Protein AF-A0A8T6G128-F1 (afdb_monomer)

Mean predicted aligned error: 7.48 Å

pLDDT: mean 87.32, std 17.76, range [36.47, 98.81]

Secondary structure (DSSP, 8-state):
-----------------TTTTTS---EEE----PPTT-HHHHHHHHHHHHHHHHHTT-SEEEPPTTTTT-S---SHHHHHHH-B-TTT-HHHHHHHHHHHHHT-EEE----EEEETTEEE-

Foldseek 3Di:
DDPDPPCDDPDPPDPDDPVVVVPDAAEAEDDDFADAAPQVVLLVVVLVSLVVVLVVPGQEYEYDAQSRHGPDDPDPVSLLSRADACVGRPSNVSVVVSCVVSVHHYHYHGQHDPDPVDTDD

Sequence (121 aa):
MRTEIDQKPLVQEDTLSASERGNVIRTAVCQYAPILGDLPANVEKGARAIQEAAESGADLIVLPEMANSGYVVFSSAEARALAERPDESPAVARWQQLAQEFDIHVVAGLCEKVSDNALYN

Solvent-accessible surface area (backbone atoms only — not comparable to full-atom values): 7218 Å² total; per-residue (Å²): 137,82,80,82,77,83,78,71,81,86,78,79,88,74,88,71,54,82,79,51,59,81,76,59,79,41,71,36,78,49,85,77,84,50,45,70,73,37,43,71,63,11,33,53,52,51,49,50,52,50,49,59,38,43,78,71,62,32,42,35,39,36,51,42,72,25,33,37,24,25,88,77,71,94,43,75,68,55,42,60,74,53,32,34,36,76,94,74,23,70,43,51,53,52,49,52,51,50,24,64,74,68,71,36,46,77,46,70,31,43,39,31,34,84,47,101,88,41,73,50,118

Radius of gyration: 16.33 Å; Cα contacts (8 Å, |Δi|>4): 178; chains: 1; bounding box: 36×41×44 Å

Structure (mmCIF, N/CA/C/O backbone):
data_AF-A0A8T6G128-F1
#
_entry.id   AF-A0A8T6G128-F1
#
loop_
_atom_site.group_PDB
_atom_site.id
_atom_site.type_symbol
_atom_site.label_atom_id
_atom_site.label_alt_id
_atom_site.label_comp_id
_atom_site.label_asym_id
_atom_site.label_entity_id
_atom_site.label_seq_id
_atom_site.pdbx_PDB_ins_code
_atom_site.Cartn_x
_atom_site.Cartn_y
_atom_site.Cartn_z
_atom_site.occupancy
_atom_site.B_iso_or_equiv
_atom_site.auth_seq_id
_atom_site.auth_comp_id
_atom_site.auth_asym_id
_atom_site.auth_atom_id
_atom_site.pdbx_PDB_model_num
ATOM 1 N N . MET A 1 1 ? 6.202 27.207 -4.470 1.00 36.78 1 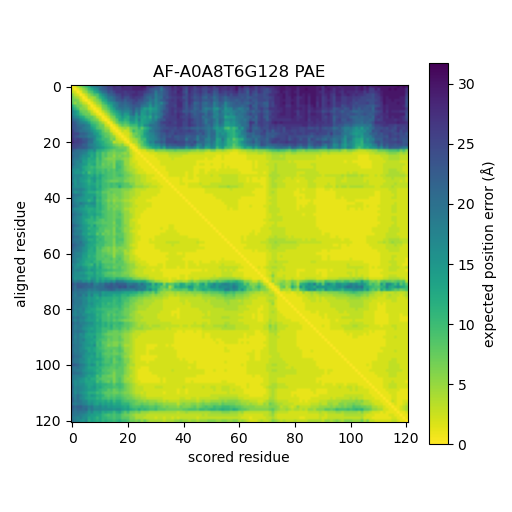MET A N 1
ATOM 2 C CA . MET A 1 1 ? 5.479 27.486 -3.214 1.00 36.78 1 MET A CA 1
ATOM 3 C C . MET A 1 1 ? 4.502 26.332 -3.019 1.00 36.78 1 MET A C 1
ATOM 5 O O . MET A 1 1 ? 3.469 26.318 -3.669 1.00 36.78 1 MET A O 1
ATOM 9 N N . ARG A 1 2 ? 4.905 25.272 -2.306 1.00 36.47 2 ARG A N 1
ATOM 10 C CA . ARG A 1 2 ? 4.021 24.137 -1.993 1.00 36.47 2 ARG A CA 1
ATOM 11 C C . ARG A 1 2 ? 3.419 24.435 -0.628 1.00 36.47 2 ARG A C 1
ATOM 13 O O . ARG A 1 2 ? 4.150 24.466 0.351 1.00 36.47 2 ARG A O 1
ATOM 20 N N . THR A 1 3 ? 2.135 24.752 -0.595 1.00 37.03 3 THR A N 1
ATOM 21 C CA . THR A 1 3 ? 1.359 24.792 0.641 1.00 37.03 3 THR A CA 1
ATOM 22 C C . THR A 1 3 ? 1.191 23.355 1.114 1.00 37.03 3 THR A C 1
ATOM 24 O O . THR A 1 3 ? 0.550 22.550 0.441 1.00 37.03 3 THR A O 1
ATOM 27 N N . GLU A 1 4 ? 1.827 23.023 2.233 1.00 38.00 4 GLU A N 1
ATOM 28 C CA . GLU A 1 4 ? 1.509 21.827 3.005 1.00 38.00 4 GLU A CA 1
ATOM 29 C C . GLU A 1 4 ? 0.048 21.958 3.443 1.00 38.00 4 GLU A C 1
ATOM 31 O O . GLU A 1 4 ? -0.315 22.873 4.183 1.00 38.00 4 GLU A O 1
ATOM 36 N N . ILE A 1 5 ? -0.818 21.106 2.895 1.00 46.88 5 ILE A N 1
ATOM 37 C CA . ILE A 1 5 ? -2.172 20.949 3.413 1.00 46.88 5 ILE A CA 1
ATOM 38 C C . ILE A 1 5 ? -2.021 20.038 4.624 1.00 46.88 5 ILE A C 1
ATOM 40 O O . ILE A 1 5 ? -1.833 18.833 4.470 1.00 46.88 5 ILE A O 1
ATOM 44 N N . ASP A 1 6 ? -2.060 20.630 5.812 1.00 43.34 6 ASP A N 1
ATOM 45 C CA . ASP A 1 6 ? -2.223 19.907 7.068 1.00 43.34 6 ASP A CA 1
ATOM 46 C C . ASP A 1 6 ? -3.616 19.256 7.063 1.00 43.34 6 ASP A C 1
ATOM 48 O O . ASP A 1 6 ? -4.628 19.877 7.400 1.00 43.34 6 ASP A O 1
ATOM 52 N N . GLN A 1 7 ? -3.699 18.024 6.550 1.00 50.44 7 GLN A N 1
ATOM 53 C CA . GLN A 1 7 ? -4.916 17.220 6.590 1.00 50.44 7 GLN A CA 1
ATOM 54 C C . GLN A 1 7 ? -5.063 16.617 7.982 1.00 50.44 7 GLN A C 1
ATOM 56 O O . GLN A 1 7 ? -4.818 15.434 8.199 1.00 50.44 7 GLN A O 1
ATOM 61 N N . LYS A 1 8 ? -5.493 17.438 8.940 1.00 39.22 8 LYS A N 1
ATOM 62 C CA . LYS A 1 8 ? -5.991 16.924 10.211 1.00 39.22 8 LYS A CA 1
ATOM 63 C C . LYS A 1 8 ? -7.203 16.020 9.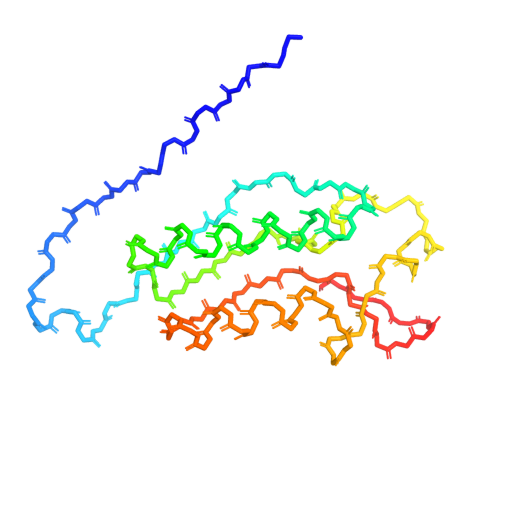921 1.00 39.22 8 LYS A C 1
ATOM 65 O O . LYS A 1 8 ? -8.122 16.478 9.232 1.00 39.22 8 LYS A O 1
ATOM 70 N N . PRO A 1 9 ? -7.238 14.766 10.407 1.00 48.25 9 PRO A N 1
ATOM 71 C CA . PRO A 1 9 ? -8.367 13.880 10.163 1.00 48.25 9 PRO A CA 1
ATOM 72 C C . PRO A 1 9 ? -9.651 14.511 10.713 1.00 48.25 9 PRO A C 1
ATOM 74 O O . PRO A 1 9 ? -9.687 15.011 11.842 1.00 48.25 9 PRO A O 1
ATOM 77 N N . LEU A 1 10 ? -10.706 14.514 9.897 1.00 46.72 10 LEU A N 1
ATOM 78 C CA . LEU A 1 10 ? -12.056 14.865 10.328 1.00 46.72 10 LEU A CA 1
ATOM 79 C C . LEU A 1 10 ? -12.572 13.712 11.194 1.00 46.72 10 LEU A C 1
ATOM 81 O O . LEU A 1 10 ? -13.185 12.776 10.692 1.00 46.72 10 LEU A O 1
ATOM 85 N N . VAL A 1 11 ? -12.276 13.750 12.493 1.00 51.44 11 VAL A N 1
ATOM 86 C CA . VAL A 1 11 ? -12.859 12.806 13.448 1.00 51.44 11 VAL A CA 1
ATOM 87 C C . VAL A 1 11 ? -14.264 13.292 13.772 1.00 51.44 11 VAL A C 1
ATOM 89 O O . VAL A 1 11 ? -14.450 14.313 14.434 1.00 51.44 11 VAL A O 1
ATOM 92 N N . GLN A 1 12 ? -15.259 12.575 13.265 1.00 52.44 12 GLN A N 1
ATOM 93 C CA . GLN A 1 12 ? -16.648 12.761 13.653 1.00 52.44 12 GLN A CA 1
ATOM 94 C C . GLN A 1 12 ? -16.893 11.879 14.886 1.00 52.44 12 GLN A C 1
ATOM 96 O O . GLN A 1 12 ? -17.007 10.660 14.772 1.00 52.44 12 GLN A O 1
ATOM 101 N N . GLU A 1 13 ? -16.869 12.475 16.082 1.00 55.06 13 GLU A N 1
ATOM 102 C CA . GLU A 1 13 ? -17.087 11.748 17.341 1.00 55.06 13 GLU A CA 1
ATOM 103 C C . GLU A 1 13 ? -18.580 11.472 17.569 1.00 55.06 13 GLU A C 1
ATOM 105 O O . GLU A 1 13 ? -19.235 12.107 18.393 1.00 55.06 13 GLU A O 1
ATOM 110 N N . ASP A 1 14 ? -19.128 10.491 16.853 1.00 61.31 14 ASP A N 1
ATOM 111 C CA . ASP A 1 14 ? -20.436 9.931 17.187 1.00 61.31 14 ASP A CA 1
ATOM 112 C C . ASP A 1 14 ? -20.260 8.857 18.272 1.00 61.31 14 ASP A C 1
ATOM 114 O O . ASP A 1 14 ? -19.661 7.795 18.067 1.00 61.31 14 ASP A O 1
ATOM 118 N N . THR A 1 15 ? -20.755 9.138 19.481 1.00 62.38 15 THR A N 1
ATOM 119 C CA . THR A 1 15 ? -20.671 8.194 20.603 1.00 62.38 15 THR A CA 1
ATOM 120 C C . THR A 1 15 ? -21.734 7.103 20.443 1.00 62.38 15 THR A C 1
ATOM 122 O O . THR A 1 15 ? -22.882 7.273 20.841 1.00 62.38 15 THR A O 1
ATOM 125 N N . LEU A 1 16 ? -21.354 5.971 19.850 1.00 65.00 16 LEU A N 1
ATOM 126 C CA . LEU A 1 16 ? -22.245 4.822 19.635 1.00 65.00 16 LEU A CA 1
ATOM 127 C C . LEU A 1 16 ? -22.501 4.041 20.931 1.00 65.00 16 LEU A C 1
ATOM 129 O O . LEU A 1 16 ? -21.578 3.786 21.718 1.00 65.00 16 LEU A O 1
ATOM 133 N N . SER A 1 17 ? -23.740 3.588 21.131 1.00 64.94 17 SER A N 1
ATOM 134 C CA . SER A 1 17 ? -24.104 2.689 22.231 1.00 64.94 17 SER A CA 1
ATOM 135 C C . SER A 1 17 ? -23.434 1.312 22.094 1.00 64.94 17 SER A C 1
ATOM 137 O O . SER A 1 17 ? -22.950 0.920 21.032 1.00 64.94 17 SER A O 1
ATOM 139 N N . ALA A 1 18 ? -23.404 0.535 23.182 1.00 61.62 18 ALA A N 1
ATOM 140 C CA . ALA A 1 18 ? -22.776 -0.790 23.188 1.00 61.62 18 ALA A CA 1
ATOM 141 C C . ALA A 1 18 ? -23.414 -1.781 22.197 1.00 61.62 18 ALA A C 1
ATOM 143 O O . ALA A 1 18 ? -22.701 -2.607 21.636 1.00 61.62 18 ALA A O 1
ATOM 144 N N . SER A 1 19 ? -24.725 -1.678 21.957 1.00 63.66 19 SER A N 1
ATOM 145 C CA . SER A 1 19 ? -25.448 -2.506 20.983 1.00 63.66 19 SER A CA 1
ATOM 146 C C . SER A 1 19 ? -25.188 -2.100 19.534 1.00 63.66 19 SER A C 1
ATOM 148 O O . SER A 1 19 ? -25.264 -2.944 18.649 1.00 63.66 19 SER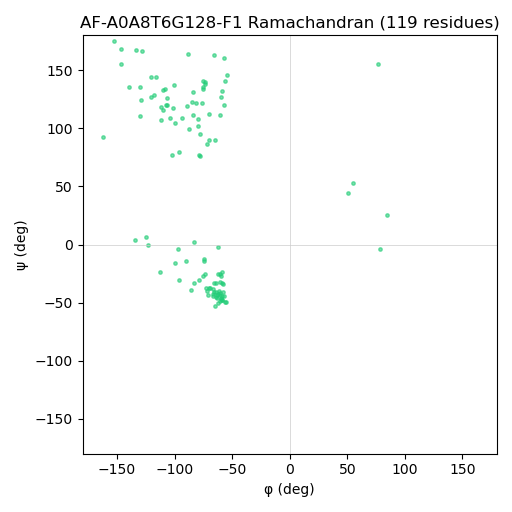 A O 1
ATOM 150 N N . GLU A 1 20 ? -24.864 -0.830 19.280 1.00 65.12 20 GLU A N 1
ATOM 151 C CA . GLU A 1 20 ? -24.566 -0.337 17.929 1.00 65.12 20 GLU A CA 1
ATOM 152 C C . GLU A 1 20 ? -23.143 -0.703 17.499 1.00 65.12 20 GLU A C 1
ATOM 154 O O . GLU A 1 20 ? -22.914 -0.998 16.330 1.00 65.12 20 GLU A O 1
ATOM 159 N N . ARG A 1 21 ? -22.198 -0.797 18.447 1.00 62.31 21 ARG A N 1
ATOM 160 C CA . ARG A 1 21 ? -20.804 -1.181 18.161 1.00 62.31 21 ARG A CA 1
ATOM 161 C C . ARG A 1 21 ? -20.646 -2.561 17.514 1.00 62.31 21 ARG A C 1
ATOM 163 O O . ARG A 1 21 ? -19.653 -2.771 16.837 1.00 62.31 21 ARG A O 1
ATOM 170 N N . GLY A 1 22 ? -21.601 -3.478 17.687 1.00 67.19 22 GLY A N 1
ATOM 171 C CA . GLY A 1 22 ? -21.554 -4.804 17.053 1.00 67.19 22 GLY A CA 1
ATOM 172 C C . GLY A 1 22 ? -21.863 -4.809 15.549 1.00 67.19 22 GLY A C 1
ATOM 173 O O . GLY A 1 22 ? -21.581 -5.802 14.891 1.00 67.19 22 GLY A O 1
ATOM 174 N N . ASN A 1 23 ? -22.426 -3.718 15.011 1.00 77.31 23 ASN A N 1
ATOM 175 C CA . ASN A 1 23 ? -22.851 -3.601 13.608 1.00 77.31 23 ASN A CA 1
ATOM 176 C C . ASN A 1 23 ? -22.235 -2.390 12.885 1.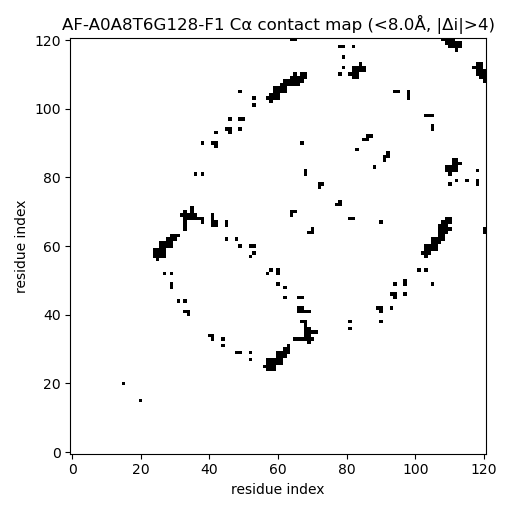00 77.31 23 ASN A C 1
ATOM 178 O O . ASN A 1 23 ? -22.628 -2.092 11.757 1.00 77.31 23 ASN A O 1
ATOM 182 N N . VAL A 1 24 ? -21.313 -1.664 13.522 1.00 87.75 24 VAL A N 1
ATOM 183 C CA . VAL A 1 24 ? -20.667 -0.490 12.927 1.00 87.75 24 VAL A CA 1
ATOM 184 C C . VAL A 1 24 ? -19.234 -0.830 12.556 1.00 87.75 24 VAL A C 1
ATOM 186 O O . VAL A 1 24 ? -18.465 -1.257 13.407 1.00 87.75 24 VAL A O 1
ATOM 189 N N . ILE A 1 25 ? -18.896 -0.585 11.292 1.00 93.06 25 ILE A N 1
ATOM 190 C CA . ILE A 1 25 ? -17.534 -0.657 10.766 1.00 93.06 25 ILE A CA 1
ATOM 191 C C . ILE A 1 25 ? -17.011 0.771 10.651 1.00 93.06 25 ILE A C 1
ATOM 193 O O . ILE A 1 25 ? -17.566 1.581 9.903 1.00 93.06 25 ILE A O 1
ATOM 197 N N . ARG A 1 26 ? -15.951 1.093 11.389 1.00 95.25 26 ARG A N 1
ATOM 198 C CA . ARG A 1 26 ? -15.232 2.358 11.251 1.00 95.25 26 ARG A CA 1
ATOM 199 C C . ARG A 1 26 ? -14.276 2.259 10.080 1.00 95.25 26 ARG A C 1
ATOM 201 O O . ARG A 1 26 ? -13.397 1.402 10.042 1.00 95.25 26 ARG A O 1
ATOM 208 N N . THR A 1 27 ? -14.444 3.156 9.120 1.00 97.38 27 THR A N 1
ATOM 209 C CA . THR A 1 27 ? -13.634 3.173 7.905 1.00 97.38 27 THR A CA 1
ATOM 210 C C . THR A 1 27 ? -12.674 4.351 7.913 1.00 97.38 27 THR A C 1
ATOM 212 O O . THR A 1 27 ? -13.106 5.481 8.145 1.00 97.38 27 THR A O 1
ATOM 215 N N . ALA A 1 28 ? -11.412 4.117 7.569 1.00 98.19 28 ALA A N 1
ATOM 216 C CA . ALA A 1 28 ? -10.455 5.171 7.256 1.00 98.19 28 ALA A CA 1
ATOM 217 C C . ALA A 1 28 ? -10.125 5.154 5.761 1.00 98.19 28 ALA A C 1
ATOM 219 O O . ALA A 1 28 ? -9.836 4.105 5.187 1.00 98.19 28 ALA A O 1
ATOM 220 N N . VAL A 1 29 ? -10.148 6.329 5.132 1.00 98.25 29 VAL A N 1
ATOM 221 C CA . VAL A 1 29 ? -9.696 6.517 3.749 1.00 98.25 29 VAL A CA 1
ATOM 222 C C . VAL A 1 29 ? -8.430 7.354 3.799 1.00 98.25 29 VAL A C 1
ATOM 224 O O . VAL A 1 29 ? -8.467 8.544 4.113 1.00 98.25 29 VAL A O 1
ATOM 227 N N . CYS A 1 30 ? -7.297 6.713 3.545 1.00 97.44 30 CYS A N 1
ATOM 228 C CA . CYS A 1 30 ? -5.988 7.323 3.687 1.00 97.44 30 CYS A CA 1
ATOM 229 C C . CYS A 1 30 ? -5.626 8.097 2.421 1.00 97.44 30 CYS A C 1
ATOM 231 O O . CYS A 1 30 ? -5.531 7.524 1.336 1.00 97.44 30 CYS A O 1
ATOM 233 N N . GLN A 1 31 ? -5.351 9.392 2.570 1.00 96.69 31 GLN A N 1
ATOM 234 C CA . GLN A 1 31 ? -4.833 10.214 1.485 1.00 96.69 31 GLN A CA 1
ATOM 235 C C . GLN A 1 31 ? -3.377 10.589 1.751 1.00 96.69 31 GLN A C 1
ATOM 237 O O . GLN A 1 31 ? -3.054 11.327 2.675 1.00 96.69 31 GLN A O 1
ATOM 242 N N . TYR A 1 32 ? -2.491 10.104 0.891 1.00 95.12 32 TYR A N 1
ATOM 243 C CA . TYR A 1 32 ? -1.095 10.515 0.821 1.00 95.12 32 TYR A CA 1
ATOM 244 C C . TYR A 1 32 ? -0.632 10.450 -0.634 1.00 95.12 32 TYR A C 1
ATOM 246 O O . TYR A 1 32 ? -1.328 9.915 -1.492 1.00 95.12 32 TYR A O 1
ATOM 254 N N . ALA A 1 33 ? 0.540 11.014 -0.926 1.00 94.75 33 ALA A N 1
ATOM 255 C CA . ALA A 1 33 ? 1.135 10.966 -2.258 1.00 94.75 33 ALA A CA 1
ATOM 256 C C . ALA A 1 33 ? 2.207 9.862 -2.325 1.00 94.75 33 ALA A C 1
ATOM 258 O O . ALA A 1 33 ? 3.306 10.078 -1.788 1.00 94.75 33 ALA A O 1
ATOM 259 N N . PRO A 1 34 ? 1.940 8.701 -2.959 1.00 96.00 34 PRO A N 1
ATOM 260 C CA . PRO A 1 34 ? 2.993 7.762 -3.325 1.00 96.00 34 PRO A CA 1
ATOM 261 C C . PRO A 1 34 ? 4.076 8.450 -4.169 1.00 96.00 34 PRO A C 1
ATOM 263 O O . PRO A 1 34 ? 3.807 9.371 -4.943 1.00 96.00 34 PRO A O 1
ATOM 266 N N . ILE A 1 35 ? 5.319 8.025 -3.994 1.00 95.69 35 ILE A N 1
ATOM 267 C CA . ILE A 1 35 ? 6.478 8.476 -4.755 1.00 95.69 35 ILE A CA 1
ATOM 268 C C . ILE A 1 35 ? 6.607 7.563 -5.967 1.00 95.69 35 ILE A C 1
ATOM 270 O O . ILE A 1 35 ? 6.788 6.356 -5.825 1.00 95.69 35 ILE A O 1
ATOM 274 N N . LEU A 1 36 ? 6.516 8.142 -7.161 1.00 94.00 36 LEU A N 1
ATOM 275 C CA . LEU A 1 36 ? 6.611 7.380 -8.397 1.00 94.00 36 LEU A CA 1
ATOM 276 C C . LEU A 1 36 ? 7.929 6.595 -8.464 1.00 94.00 36 LEU A C 1
ATOM 278 O O . LEU A 1 36 ? 9.005 7.191 -8.465 1.00 94.00 36 LEU A O 1
ATOM 282 N N . GLY A 1 37 ? 7.820 5.272 -8.555 1.00 93.56 37 GLY A N 1
ATOM 283 C CA . GLY A 1 37 ? 8.942 4.357 -8.757 1.00 93.56 37 GLY A CA 1
ATOM 284 C C . GLY A 1 37 ? 9.792 4.050 -7.521 1.00 93.56 37 GLY A C 1
ATOM 285 O O . GLY A 1 37 ? 10.683 3.209 -7.604 1.00 93.56 37 GLY A O 1
ATOM 286 N N . ASP A 1 38 ? 9.516 4.678 -6.376 1.00 96.56 38 ASP A N 1
ATOM 287 C CA . ASP A 1 38 ? 10.215 4.402 -5.118 1.00 96.56 38 ASP A CA 1
ATOM 288 C C . ASP A 1 38 ? 9.407 3.407 -4.275 1.00 96.56 38 ASP A C 1
ATOM 290 O O . ASP A 1 38 ? 8.664 3.781 -3.363 1.00 96.56 38 ASP A O 1
ATOM 294 N N . LEU A 1 39 ? 9.521 2.122 -4.634 1.00 96.69 39 LEU A N 1
ATOM 295 C CA . LEU A 1 39 ? 8.771 1.043 -3.983 1.00 96.69 39 LEU A CA 1
ATOM 296 C C . LEU A 1 39 ? 9.020 1.005 -2.465 1.00 96.69 39 LEU A C 1
ATOM 298 O O . LEU A 1 39 ? 8.041 1.030 -1.719 1.00 96.69 3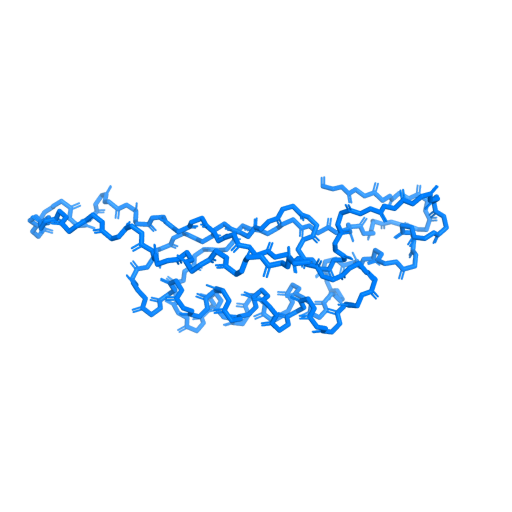9 LEU A O 1
ATOM 302 N N . PRO A 1 40 ? 10.273 1.028 -1.958 1.00 98.12 40 PRO A N 1
ATOM 303 C CA . PRO A 1 40 ? 10.513 0.991 -0.516 1.00 98.12 40 PRO A CA 1
ATOM 304 C C . PRO A 1 40 ? 9.886 2.174 0.228 1.00 98.12 40 PRO A C 1
ATOM 306 O O . PRO A 1 40 ? 9.255 1.981 1.267 1.00 98.12 40 PRO A O 1
ATOM 309 N N . ALA A 1 41 ? 9.998 3.398 -0.300 1.00 98.25 41 ALA A N 1
ATOM 310 C CA . ALA A 1 41 ? 9.390 4.552 0.355 1.00 98.25 41 ALA A CA 1
ATOM 311 C C . ALA A 1 41 ? 7.855 4.473 0.366 1.00 98.25 41 ALA A C 1
ATOM 313 O O . ALA A 1 41 ? 7.213 4.934 1.312 1.00 98.25 41 ALA A O 1
ATOM 314 N N . ASN A 1 42 ? 7.256 3.880 -0.665 1.00 98.06 42 ASN A N 1
ATOM 315 C CA . ASN A 1 42 ? 5.814 3.674 -0.746 1.00 98.06 42 ASN A CA 1
ATOM 316 C C . ASN A 1 42 ? 5.299 2.621 0.235 1.00 98.06 42 ASN A C 1
ATOM 318 O O . ASN A 1 42 ? 4.246 2.838 0.840 1.00 98.06 42 ASN A O 1
ATOM 322 N N . VAL A 1 43 ? 6.056 1.539 0.457 1.00 98.50 43 VAL A N 1
ATOM 323 C CA . VAL A 1 43 ? 5.767 0.561 1.519 1.00 98.50 43 VAL A CA 1
ATOM 324 C C . VAL A 1 43 ? 5.672 1.268 2.868 1.00 98.50 43 VAL A C 1
ATOM 326 O O . VAL A 1 43 ? 4.670 1.119 3.567 1.00 98.50 43 VAL A O 1
ATOM 329 N N . GLU A 1 44 ? 6.660 2.102 3.199 1.00 98.50 44 GLU A N 1
ATOM 330 C CA . GLU A 1 44 ? 6.696 2.827 4.474 1.00 98.50 44 GLU A CA 1
ATOM 331 C C . GLU A 1 44 ? 5.572 3.864 4.602 1.00 98.50 44 GLU A C 1
ATOM 333 O O . GLU A 1 44 ? 4.978 4.009 5.672 1.00 98.50 44 GLU A O 1
ATOM 338 N N . LYS A 1 45 ? 5.222 4.563 3.515 1.00 98.50 45 LYS A N 1
ATOM 339 C CA . LYS A 1 45 ? 4.079 5.491 3.515 1.00 98.50 45 LYS A CA 1
ATOM 340 C C . LYS A 1 45 ? 2.755 4.774 3.763 1.00 98.50 45 LYS A C 1
ATOM 342 O O . LYS A 1 45 ? 1.970 5.240 4.586 1.00 98.50 45 LYS A O 1
ATOM 347 N N . GLY A 1 46 ? 2.521 3.653 3.081 1.00 98.50 46 GLY A N 1
ATOM 348 C CA . GLY A 1 46 ? 1.328 2.835 3.294 1.00 98.50 46 GLY A CA 1
ATOM 349 C C . GLY A 1 46 ? 1.283 2.259 4.708 1.00 98.50 46 GLY A C 1
ATOM 350 O O . GLY A 1 46 ? 0.255 2.351 5.370 1.00 98.50 46 GLY A O 1
ATOM 351 N N . ALA A 1 47 ? 2.412 1.749 5.207 1.00 98.75 47 ALA A N 1
ATOM 352 C CA . ALA A 1 47 ? 2.524 1.225 6.565 1.00 98.75 47 ALA A CA 1
ATOM 353 C C . ALA A 1 47 ? 2.177 2.282 7.620 1.00 98.75 47 ALA A C 1
ATOM 355 O O . ALA A 1 47 ? 1.356 2.019 8.495 1.00 98.75 47 ALA A O 1
ATOM 356 N N . ARG A 1 48 ? 2.732 3.493 7.495 1.00 98.69 48 ARG A N 1
ATOM 357 C CA . ARG A 1 48 ? 2.412 4.607 8.392 1.00 98.69 48 ARG A CA 1
ATOM 358 C C . ARG A 1 48 ? 0.924 4.955 8.357 1.00 98.69 48 ARG A C 1
ATOM 360 O O . ARG A 1 48 ? 0.316 5.081 9.411 1.00 98.69 48 ARG A O 1
ATOM 367 N N . ALA A 1 49 ? 0.341 5.068 7.164 1.00 98.62 49 ALA A N 1
ATOM 368 C CA . ALA A 1 49 ? -1.074 5.395 7.016 1.00 98.62 49 ALA A CA 1
ATOM 369 C C . ALA A 1 49 ? -1.991 4.332 7.651 1.00 98.62 49 ALA A C 1
ATOM 371 O O . ALA A 1 49 ? -2.974 4.686 8.298 1.00 98.62 49 ALA A O 1
ATOM 372 N N . ILE A 1 50 ? -1.649 3.044 7.509 1.00 98.75 50 ILE A N 1
ATOM 373 C CA . ILE A 1 50 ? -2.353 1.936 8.172 1.00 98.75 50 ILE A CA 1
ATOM 374 C C . ILE A 1 50 ? -2.244 2.065 9.692 1.00 98.75 50 ILE A C 1
ATOM 376 O O . ILE A 1 50 ? -3.262 2.003 10.372 1.00 98.75 50 ILE A O 1
ATOM 380 N N . GLN A 1 51 ? -1.033 2.258 10.221 1.00 98.62 51 GLN A N 1
ATOM 381 C CA . GLN A 1 51 ? -0.799 2.353 11.665 1.00 98.62 51 GLN A CA 1
ATOM 382 C C . GLN A 1 51 ? -1.572 3.521 12.286 1.00 98.62 51 GLN A C 1
ATOM 384 O O . GLN A 1 51 ? -2.306 3.317 13.245 1.00 98.62 51 GLN A O 1
ATOM 389 N N . GLU A 1 52 ? -1.493 4.715 11.695 1.00 98.38 52 GLU A N 1
ATOM 390 C CA . GLU A 1 52 ? -2.194 5.907 12.191 1.00 98.38 52 GLU A CA 1
ATOM 391 C C . GLU A 1 52 ? -3.722 5.716 12.212 1.00 98.38 52 GLU A C 1
ATOM 393 O O . GLU A 1 52 ? -4.400 6.098 13.171 1.00 98.38 52 GLU A O 1
ATOM 398 N N . ALA A 1 53 ? -4.286 5.102 11.169 1.00 98.25 53 ALA A N 1
ATOM 399 C CA . ALA A 1 53 ? -5.719 4.836 11.093 1.00 98.25 53 ALA A CA 1
ATOM 400 C C . ALA A 1 53 ? -6.167 3.706 12.039 1.00 98.25 53 ALA A C 1
ATOM 402 O O . ALA A 1 53 ? -7.231 3.816 12.652 1.00 98.25 53 ALA A O 1
ATOM 403 N N . ALA A 1 54 ? -5.355 2.663 12.212 1.00 97.75 54 ALA A N 1
ATOM 404 C CA . ALA A 1 54 ? -5.620 1.582 13.158 1.00 97.75 54 ALA A CA 1
ATOM 405 C C . ALA A 1 54 ? -5.566 2.073 14.614 1.00 97.75 54 ALA A C 1
ATOM 407 O O . ALA A 1 54 ? -6.476 1.806 15.394 1.00 97.75 54 ALA A O 1
ATOM 408 N N . GLU A 1 55 ? -4.558 2.879 14.965 1.00 96.62 55 GLU A N 1
ATOM 409 C CA . GLU A 1 55 ? -4.446 3.541 16.275 1.00 96.62 55 GLU A CA 1
ATOM 410 C C . GLU A 1 55 ? -5.614 4.507 16.539 1.00 96.62 55 GLU A C 1
ATOM 412 O O . GLU A 1 55 ? -5.991 4.734 17.689 1.00 96.62 55 GLU A O 1
ATOM 417 N N . SER A 1 56 ? -6.238 5.021 15.474 1.00 95.19 56 SER A N 1
ATOM 418 C CA . SER A 1 56 ? -7.465 5.827 15.533 1.00 95.19 56 SER A CA 1
ATOM 419 C C . SER A 1 56 ? -8.757 4.991 15.608 1.00 95.19 56 SER A C 1
ATOM 421 O O . SER A 1 56 ? -9.853 5.553 15.634 1.00 95.19 56 SER A O 1
ATOM 423 N N . GLY A 1 57 ? -8.653 3.660 15.658 1.00 95.00 57 GLY A N 1
ATOM 424 C CA . GLY A 1 57 ? -9.773 2.735 15.840 1.00 95.00 57 GLY A CA 1
ATOM 425 C C . GLY A 1 57 ? -10.530 2.364 14.563 1.00 95.00 57 GLY A C 1
ATOM 426 O O . GLY A 1 57 ? -11.718 2.052 14.650 1.00 95.00 57 GLY A O 1
ATOM 427 N N . ALA A 1 58 ? -9.899 2.443 13.388 1.00 96.75 58 ALA A N 1
ATOM 428 C CA . ALA A 1 58 ? -10.493 1.966 12.139 1.00 96.75 58 ALA A CA 1
ATOM 429 C C . ALA A 1 58 ? -10.506 0.430 12.059 1.00 96.75 58 ALA A C 1
ATOM 431 O O . ALA A 1 58 ? -9.514 -0.210 12.383 1.00 96.75 58 ALA A O 1
ATOM 432 N N . ASP A 1 59 ? -11.600 -0.135 11.547 1.00 96.75 59 ASP A N 1
ATOM 433 C CA . ASP A 1 59 ? -11.772 -1.571 11.283 1.00 96.75 59 ASP A CA 1
ATOM 434 C C . ASP A 1 59 ? -11.454 -1.917 9.810 1.00 96.75 59 ASP A C 1
ATOM 436 O O . ASP A 1 59 ? -11.000 -3.014 9.483 1.00 96.75 59 ASP A O 1
ATOM 440 N N . LEU A 1 60 ? -11.699 -0.966 8.898 1.00 98.19 60 LEU A N 1
ATOM 441 C CA . LEU A 1 60 ? -11.413 -1.064 7.464 1.00 98.19 60 LEU A CA 1
ATOM 442 C C . LEU A 1 60 ? -10.619 0.162 7.006 1.00 98.19 60 LEU A C 1
ATOM 444 O O . LEU A 1 60 ? -11.078 1.296 7.141 1.00 98.19 60 LEU A O 1
ATOM 448 N N . ILE A 1 61 ? -9.457 -0.065 6.406 1.00 98.75 61 ILE A N 1
ATOM 449 C CA . ILE A 1 61 ? -8.553 0.987 5.940 1.00 98.75 61 ILE A CA 1
ATOM 450 C C . ILE A 1 61 ? -8.389 0.881 4.428 1.00 98.75 61 ILE A C 1
ATOM 452 O O . ILE A 1 61 ? -8.068 -0.184 3.905 1.00 98.75 61 ILE A O 1
ATOM 456 N N . VAL A 1 62 ? -8.591 1.990 3.721 1.00 98.81 62 VAL A N 1
ATOM 457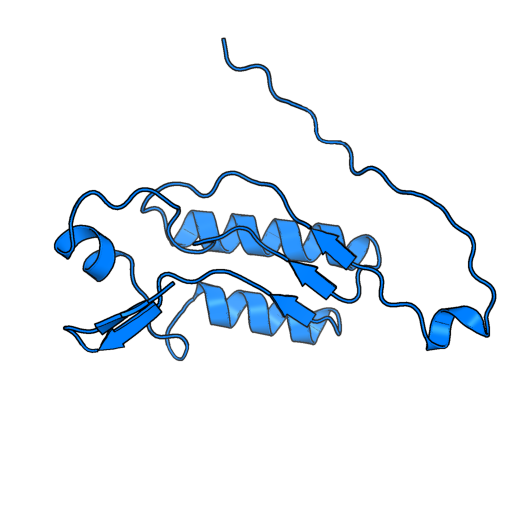 C CA . VAL A 1 62 ? -8.443 2.079 2.266 1.00 98.81 62 VAL A CA 1
ATOM 458 C C . VAL A 1 62 ? -7.244 2.961 1.934 1.00 98.81 62 VAL A C 1
ATOM 460 O O . VAL A 1 62 ? -7.226 4.143 2.278 1.00 98.81 62 VAL A O 1
ATOM 463 N N . LEU A 1 63 ? -6.244 2.387 1.267 1.00 98.56 63 LEU A N 1
ATOM 464 C CA . LEU A 1 63 ? -5.085 3.099 0.736 1.00 98.56 63 LEU A CA 1
ATOM 465 C C . LEU A 1 63 ? -5.357 3.623 -0.685 1.00 98.56 63 LEU A C 1
ATOM 467 O O . LEU A 1 63 ? -6.293 3.162 -1.344 1.00 98.56 63 LEU A O 1
ATOM 471 N N . PRO A 1 64 ? -4.538 4.566 -1.184 1.00 97.06 64 PRO A N 1
ATOM 472 C CA . PRO A 1 64 ? -4.633 5.046 -2.555 1.00 97.06 64 PRO A CA 1
ATOM 473 C C . PRO A 1 64 ? -4.505 3.940 -3.612 1.00 97.06 64 PRO A C 1
ATOM 475 O O . PRO A 1 64 ? -3.938 2.868 -3.390 1.00 97.06 64 PRO A O 1
ATOM 478 N N . GLU A 1 65 ? -4.978 4.259 -4.811 1.00 96.12 65 GLU A N 1
ATOM 479 C CA . GLU A 1 65 ? -4.659 3.520 -6.030 1.00 96.12 65 GLU A CA 1
ATOM 480 C C . GLU A 1 65 ? -3.137 3.462 -6.248 1.00 96.12 65 GLU A C 1
ATOM 482 O O . GLU A 1 65 ? -2.434 4.451 -6.013 1.00 96.12 65 GLU A O 1
ATOM 487 N N . MET A 1 66 ? -2.630 2.310 -6.712 1.00 95.25 66 MET A N 1
ATOM 488 C CA . MET A 1 66 ? -1.196 2.088 -6.956 1.00 95.25 66 MET A CA 1
ATOM 489 C C . MET A 1 66 ? -0.321 2.486 -5.755 1.00 95.25 66 MET A C 1
ATOM 491 O O . MET A 1 66 ? 0.711 3.147 -5.901 1.00 95.25 66 MET A O 1
ATOM 495 N N . ALA A 1 67 ? -0.741 2.103 -4.547 1.00 97.06 67 ALA A N 1
ATOM 496 C CA . ALA A 1 67 ? -0.096 2.500 -3.300 1.00 97.06 67 ALA A CA 1
ATOM 497 C C . ALA A 1 67 ? 1.366 2.044 -3.202 1.00 97.06 67 ALA A C 1
ATOM 499 O O . ALA A 1 67 ? 2.132 2.694 -2.494 1.00 97.06 67 ALA A O 1
ATOM 500 N N . ASN A 1 68 ? 1.758 0.970 -3.900 1.00 96.56 68 ASN A N 1
ATOM 501 C CA . ASN A 1 68 ? 3.129 0.454 -3.907 1.00 96.56 68 ASN A CA 1
ATOM 502 C C . ASN A 1 68 ? 4.055 1.180 -4.903 1.00 96.56 68 ASN A C 1
ATOM 504 O O . ASN A 1 68 ? 5.238 1.350 -4.623 1.00 96.56 68 ASN A O 1
ATOM 508 N N . SER A 1 69 ? 3.545 1.639 -6.049 1.00 95.19 69 SER A N 1
ATOM 509 C CA . SER A 1 69 ? 4.371 2.158 -7.152 1.00 95.19 69 SER A CA 1
ATOM 510 C C . SER A 1 69 ? 4.224 3.657 -7.407 1.00 95.19 69 SER A C 1
ATOM 512 O O . SER A 1 69 ? 5.113 4.280 -7.991 1.00 95.19 69 SER A O 1
ATOM 514 N N . GLY A 1 70 ? 3.091 4.230 -7.005 1.0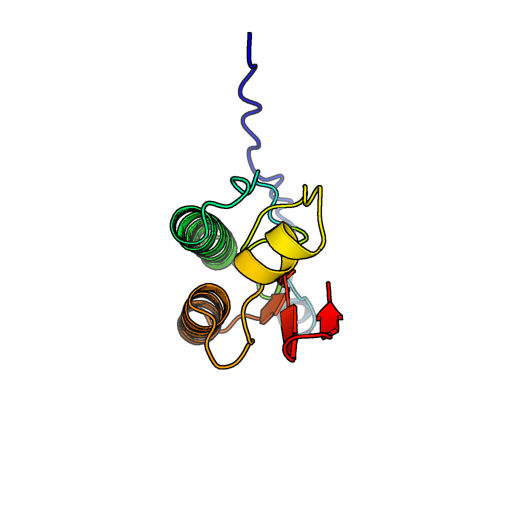0 92.25 70 GLY A N 1
ATOM 515 C CA . GLY A 1 70 ? 2.604 5.517 -7.476 1.00 92.25 70 GLY A CA 1
ATOM 516 C C . GLY A 1 70 ? 1.992 5.465 -8.875 1.00 92.25 70 GLY A C 1
ATOM 517 O O . GLY A 1 70 ? 2.281 4.585 -9.687 1.00 92.25 70 GLY A O 1
ATOM 518 N N . TYR A 1 71 ? 1.112 6.433 -9.135 1.00 83.19 71 TYR A N 1
ATOM 519 C CA . TYR A 1 71 ? 0.256 6.480 -10.319 1.00 83.19 71 TYR A CA 1
ATOM 520 C C . TYR A 1 71 ? 0.792 7.465 -11.363 1.00 83.19 71 TYR A C 1
ATOM 522 O O . TYR A 1 71 ? 0.282 8.571 -11.466 1.00 83.19 71 TYR A O 1
ATOM 530 N N . VAL A 1 72 ? 1.835 7.093 -12.113 1.00 68.31 72 VAL A N 1
ATOM 531 C CA . VAL A 1 72 ? 2.182 7.685 -13.424 1.00 68.31 72 VAL A CA 1
ATOM 532 C C . VAL A 1 72 ? 3.136 6.727 -14.143 1.00 68.31 72 VAL A C 1
ATOM 534 O O . VAL A 1 72 ? 4.348 6.811 -13.976 1.00 68.31 72 VAL A O 1
ATOM 537 N N . VAL A 1 73 ? 2.616 5.823 -14.967 1.00 68.75 73 VAL A N 1
ATOM 538 C CA . VAL A 1 73 ? 3.471 4.984 -15.813 1.00 68.75 73 VAL A CA 1
ATOM 539 C C . VAL A 1 73 ? 3.368 5.464 -17.258 1.00 68.75 73 VAL A C 1
ATOM 541 O O . VAL A 1 73 ? 2.280 5.459 -17.830 1.00 68.75 73 VAL A O 1
ATOM 544 N N . PHE A 1 74 ? 4.484 5.874 -17.865 1.00 77.00 74 PHE A N 1
ATOM 545 C CA . PHE A 1 74 ? 4.499 6.388 -19.238 1.00 77.00 74 PHE A CA 1
ATOM 546 C C . PHE A 1 74 ? 4.721 5.288 -20.283 1.00 77.00 74 PHE A C 1
ATOM 548 O O . PHE A 1 74 ? 4.489 5.510 -21.472 1.00 77.00 74 PHE A O 1
ATOM 555 N N . SER A 1 75 ? 5.154 4.093 -19.863 1.00 87.94 75 SER A N 1
ATOM 556 C CA . SER A 1 75 ? 5.361 2.954 -20.760 1.00 87.94 75 SER A CA 1
ATOM 557 C C . SER A 1 75 ? 5.062 1.599 -20.117 1.00 87.94 75 SER A C 1
ATOM 559 O O . SER A 1 75 ? 5.214 1.399 -18.915 1.00 87.94 75 SER A O 1
ATOM 561 N N . SER A 1 76 ? 4.729 0.602 -20.939 1.00 87.44 76 SER A N 1
ATOM 562 C CA . SER A 1 76 ? 4.571 -0.784 -20.474 1.00 87.44 76 SER A CA 1
ATOM 563 C C . SER A 1 76 ? 5.849 -1.355 -19.844 1.00 87.44 76 SER A C 1
ATOM 565 O O . SER A 1 76 ? 5.769 -2.248 -19.004 1.00 87.44 76 SER A O 1
ATOM 567 N N . ALA A 1 77 ? 7.026 -0.856 -20.242 1.00 90.31 77 ALA A N 1
ATOM 568 C CA . ALA A 1 77 ? 8.307 -1.266 -19.670 1.00 90.31 77 ALA A CA 1
ATOM 569 C C . ALA A 1 77 ? 8.478 -0.747 -18.235 1.00 90.31 77 ALA A C 1
ATOM 571 O O . ALA A 1 77 ? 8.882 -1.508 -17.360 1.00 90.31 77 ALA A O 1
ATOM 572 N N . GLU A 1 78 ? 8.113 0.511 -17.982 1.00 89.75 78 GLU A N 1
ATOM 573 C CA . GLU A 1 78 ? 8.102 1.089 -16.634 1.00 89.75 78 GLU A CA 1
ATOM 574 C C . GLU A 1 78 ? 7.084 0.380 -15.735 1.00 89.75 78 GLU A C 1
ATOM 576 O O . GLU A 1 78 ? 7.445 -0.015 -14.633 1.00 89.75 78 GLU A O 1
ATOM 581 N N . ALA A 1 79 ? 5.857 0.120 -16.215 1.00 91.31 79 ALA A N 1
ATOM 582 C CA . ALA A 1 79 ? 4.852 -0.608 -15.423 1.00 91.31 79 ALA A CA 1
ATOM 583 C C . ALA A 1 79 ? 5.401 -1.970 -15.009 1.00 91.31 79 ALA A C 1
ATOM 585 O O . ALA A 1 79 ? 5.309 -2.364 -13.856 1.00 91.31 79 ALA A O 1
ATOM 586 N N . ARG A 1 80 ? 6.040 -2.677 -15.943 1.00 92.81 80 ARG A N 1
ATOM 587 C CA . ARG A 1 80 ? 6.630 -3.988 -15.677 1.00 92.81 80 ARG A CA 1
ATOM 588 C C . ARG A 1 80 ? 7.764 -3.948 -14.655 1.00 92.81 80 ARG A C 1
ATOM 590 O O . ARG A 1 80 ? 7.933 -4.927 -13.938 1.00 92.81 80 ARG A O 1
ATOM 597 N N . ALA A 1 81 ? 8.540 -2.867 -14.622 1.00 92.94 81 ALA A N 1
ATOM 598 C CA . ALA A 1 81 ? 9.627 -2.692 -13.665 1.00 92.94 81 ALA A CA 1
ATOM 599 C C . ALA A 1 81 ? 9.119 -2.377 -12.248 1.00 92.94 81 ALA A C 1
ATOM 601 O O . ALA A 1 81 ? 9.824 -2.660 -11.285 1.00 92.94 81 ALA A O 1
ATOM 602 N N . LEU A 1 82 ? 7.917 -1.803 -12.131 1.00 94.88 82 LEU A N 1
ATOM 603 C CA . LEU A 1 82 ? 7.295 -1.434 -10.855 1.00 94.88 82 LEU A CA 1
ATOM 604 C C . LEU A 1 82 ? 6.254 -2.444 -10.359 1.00 94.88 82 LEU A C 1
ATOM 606 O O . LEU A 1 82 ? 5.861 -2.384 -9.196 1.00 94.88 82 LEU A O 1
ATOM 610 N N . ALA A 1 83 ? 5.788 -3.339 -11.229 1.00 95.50 83 ALA A N 1
ATOM 611 C CA . ALA A 1 83 ? 4.764 -4.310 -10.892 1.00 95.50 83 ALA A CA 1
ATOM 612 C C . ALA A 1 83 ? 5.316 -5.453 -10.034 1.00 95.50 83 ALA A C 1
ATOM 614 O O . ALA A 1 83 ? 6.351 -6.047 -10.343 1.00 95.50 83 ALA A O 1
ATOM 615 N N . GLU A 1 84 ? 4.571 -5.815 -8.998 1.00 96.62 84 GLU A N 1
ATOM 616 C CA . GLU A 1 84 ? 4.928 -6.856 -8.041 1.00 96.62 84 GLU A CA 1
ATOM 617 C C . GLU A 1 84 ? 3.916 -8.003 -8.123 1.00 96.62 84 GLU A C 1
ATOM 619 O O . GLU A 1 84 ? 2.722 -7.788 -8.349 1.00 96.62 84 GLU A O 1
ATOM 624 N N . ARG A 1 85 ? 4.379 -9.244 -7.946 1.00 97.62 85 ARG A N 1
ATOM 625 C CA . ARG A 1 85 ? 3.469 -10.378 -7.747 1.00 97.62 85 ARG A CA 1
ATOM 626 C C . ARG A 1 85 ? 2.931 -10.310 -6.309 1.00 97.62 85 ARG A C 1
ATOM 628 O O . ARG A 1 85 ? 3.742 -10.101 -5.406 1.00 97.62 85 ARG A O 1
ATOM 635 N N . PRO A 1 86 ? 1.621 -10.482 -6.048 1.00 96.38 86 PRO A N 1
ATOM 636 C CA . PRO A 1 86 ? 1.077 -10.321 -4.695 1.00 96.38 86 PRO A CA 1
ATOM 637 C C . PRO A 1 86 ? 1.720 -11.233 -3.638 1.00 96.38 86 PRO A C 1
ATOM 639 O O . PRO A 1 86 ? 1.884 -10.823 -2.494 1.00 96.38 86 PRO A O 1
ATOM 642 N N . ASP A 1 87 ? 2.118 -12.447 -4.024 1.00 96.62 87 ASP A N 1
ATOM 643 C CA . ASP A 1 87 ? 2.787 -13.446 -3.179 1.00 96.62 87 ASP A CA 1
ATOM 644 C C . ASP A 1 87 ? 4.266 -13.132 -2.886 1.00 96.62 87 ASP A C 1
ATOM 646 O O . ASP A 1 87 ? 4.858 -13.730 -1.990 1.00 96.62 87 ASP A O 1
ATOM 650 N N . GLU A 1 88 ? 4.855 -12.179 -3.607 1.00 97.25 88 GLU A N 1
ATOM 651 C CA . GLU A 1 88 ? 6.268 -11.791 -3.502 1.00 97.25 88 GLU A CA 1
ATOM 652 C C . GLU A 1 88 ? 6.445 -10.296 -3.173 1.00 97.25 88 GLU A C 1
ATOM 654 O O . GLU A 1 88 ? 7.573 -9.820 -3.048 1.00 97.25 88 GLU A O 1
ATOM 659 N N . SER A 1 89 ? 5.349 -9.541 -3.041 1.00 98.12 89 SER A N 1
ATOM 660 C CA . SER A 1 89 ? 5.368 -8.089 -2.845 1.00 98.12 89 SER A CA 1
ATOM 661 C C . SER A 1 89 ? 5.745 -7.724 -1.402 1.00 98.12 89 SER A C 1
ATOM 663 O O . SER A 1 89 ? 5.017 -8.076 -0.465 1.00 98.12 89 SER A O 1
ATOM 665 N N . PRO A 1 90 ? 6.822 -6.941 -1.190 1.00 98.31 90 PRO A N 1
ATOM 666 C CA . PRO A 1 90 ? 7.134 -6.367 0.117 1.00 98.31 90 PRO A CA 1
ATOM 667 C C . PRO A 1 90 ? 6.005 -5.483 0.660 1.00 98.31 90 PRO A C 1
ATOM 669 O O . PRO A 1 90 ? 5.777 -5.458 1.870 1.00 98.31 90 PRO A O 1
ATOM 672 N N . ALA A 1 91 ? 5.278 -4.790 -0.224 1.00 98.19 91 ALA A N 1
ATOM 673 C CA . ALA A 1 91 ? 4.127 -3.977 0.148 1.00 98.19 91 ALA A CA 1
ATOM 674 C C . ALA A 1 91 ? 2.997 -4.844 0.714 1.00 98.19 91 ALA A C 1
ATOM 676 O O . ALA A 1 91 ? 2.572 -4.627 1.849 1.00 98.19 91 ALA A O 1
ATOM 677 N N . VAL A 1 92 ? 2.580 -5.881 -0.025 1.00 98.50 92 VAL A N 1
ATOM 678 C CA . VAL A 1 92 ? 1.528 -6.810 0.420 1.00 98.50 92 VAL A CA 1
ATOM 679 C C . VAL A 1 92 ? 1.926 -7.500 1.722 1.00 98.50 92 VAL A C 1
ATOM 681 O O . VAL A 1 92 ? 1.130 -7.513 2.659 1.00 98.50 92 VAL A O 1
ATOM 684 N N . ALA A 1 93 ? 3.159 -8.002 1.826 1.00 98.75 93 ALA A N 1
ATOM 685 C CA . ALA A 1 93 ? 3.646 -8.649 3.042 1.00 98.75 93 ALA A CA 1
ATOM 686 C C . ALA A 1 93 ? 3.592 -7.706 4.257 1.00 98.75 93 ALA A C 1
ATOM 688 O O . ALA A 1 93 ? 3.120 -8.092 5.330 1.00 98.75 93 ALA A O 1
ATOM 689 N N . ARG A 1 94 ? 4.022 -6.446 4.091 1.00 98.69 94 ARG A N 1
ATOM 690 C CA . ARG A 1 94 ? 3.998 -5.455 5.173 1.00 98.69 94 ARG A CA 1
ATOM 691 C C . ARG A 1 94 ? 2.573 -5.086 5.582 1.00 98.69 94 ARG A C 1
ATOM 693 O O . ARG A 1 94 ? 2.293 -4.994 6.776 1.00 98.69 94 ARG A O 1
ATOM 700 N N . TRP A 1 95 ? 1.670 -4.895 4.624 1.00 98.56 95 TRP A N 1
ATOM 701 C CA . TRP A 1 95 ? 0.272 -4.565 4.911 1.00 98.56 95 TRP A CA 1
ATOM 702 C C . TRP A 1 95 ? -0.477 -5.737 5.547 1.00 98.56 95 TRP A C 1
ATOM 704 O O . TRP A 1 95 ? -1.251 -5.521 6.472 1.00 98.56 95 TRP A O 1
ATOM 714 N N . GLN A 1 96 ? -0.204 -6.976 5.127 1.00 98.69 96 GLN A N 1
ATOM 715 C CA . GLN A 1 96 ? -0.748 -8.182 5.759 1.00 98.69 96 GLN A CA 1
ATOM 716 C C . GLN A 1 96 ? -0.295 -8.325 7.212 1.00 98.69 96 GLN A C 1
ATOM 718 O O . GLN A 1 96 ? -1.109 -8.663 8.068 1.00 98.69 96 GLN A O 1
ATOM 723 N N . GLN A 1 97 ? 0.982 -8.051 7.500 1.00 98.75 97 GLN A N 1
ATOM 724 C CA . GLN A 1 97 ? 1.493 -8.067 8.870 1.00 98.75 97 GLN A CA 1
ATOM 725 C C . GLN A 1 97 ? 0.734 -7.067 9.749 1.00 98.75 97 GLN A C 1
ATOM 727 O O . GLN A 1 97 ? 0.289 -7.429 10.832 1.00 98.75 97 GLN A O 1
ATOM 732 N N . LEU A 1 98 ? 0.559 -5.832 9.273 1.00 98.75 98 LEU A N 1
ATOM 733 C CA . LEU A 1 98 ? -0.173 -4.799 10.010 1.00 98.75 98 LEU A CA 1
ATOM 734 C C . LEU A 1 98 ? -1.654 -5.152 10.169 1.00 98.75 98 LEU A C 1
ATOM 736 O O . LEU A 1 98 ? -2.210 -4.977 11.246 1.00 98.75 98 LEU A O 1
ATOM 740 N N . ALA A 1 99 ? -2.280 -5.703 9.128 1.00 98.69 99 ALA A N 1
ATOM 741 C CA . ALA A 1 99 ? -3.663 -6.155 9.199 1.00 98.69 99 ALA A CA 1
ATOM 742 C C . ALA A 1 99 ? -3.869 -7.210 10.300 1.00 98.69 99 ALA A C 1
ATOM 744 O O . ALA A 1 99 ? -4.839 -7.139 11.047 1.00 98.69 99 ALA A O 1
ATOM 745 N N . GLN A 1 100 ? -2.925 -8.147 10.441 1.00 98.69 100 GLN A N 1
ATOM 746 C CA . GLN A 1 100 ? -2.941 -9.156 11.505 1.00 98.69 100 GLN A CA 1
ATOM 747 C C . GLN A 1 100 ? -2.627 -8.567 12.884 1.00 98.69 100 GLN A C 1
ATOM 749 O O . GLN A 1 100 ? -3.237 -8.967 13.869 1.00 98.69 100 GLN A O 1
ATOM 754 N N . GLU A 1 101 ? -1.667 -7.643 12.965 1.00 98.56 101 GLU A N 1
ATOM 755 C CA . GLU A 1 101 ? -1.240 -7.014 14.221 1.00 98.56 101 GLU A CA 1
ATOM 756 C C . GLU A 1 101 ? -2.358 -6.186 14.862 1.00 98.56 101 GLU A C 1
ATOM 758 O O . GLU A 1 101 ? -2.545 -6.244 16.076 1.00 98.56 101 GLU A O 1
ATOM 763 N N . PHE A 1 102 ? -3.111 -5.447 14.045 1.00 97.94 102 PHE A N 1
ATOM 764 C CA . PHE A 1 102 ? -4.180 -4.561 14.505 1.00 97.94 102 PHE A CA 1
ATOM 765 C C . PHE A 1 102 ? -5.585 -5.181 14.438 1.00 97.94 102 PHE A C 1
ATOM 767 O O . PHE A 1 102 ? -6.526 -4.540 14.893 1.00 97.94 102 PHE A O 1
ATOM 774 N N . ASP A 1 103 ? -5.729 -6.404 13.913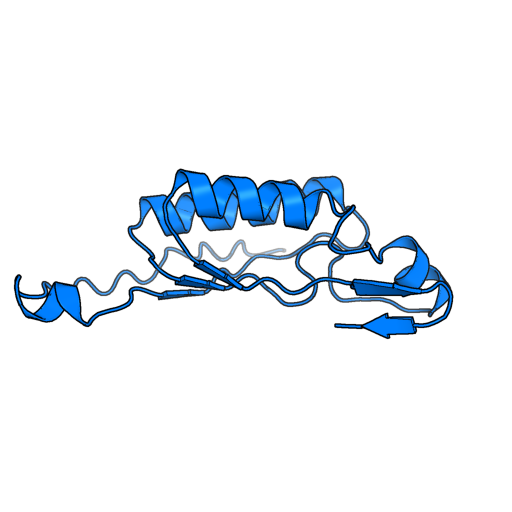 1.00 97.94 103 ASP A N 1
ATOM 775 C CA . ASP A 1 103 ? -7.019 -7.078 13.669 1.00 97.94 103 ASP A CA 1
ATOM 776 C C . ASP A 1 103 ? -7.978 -6.238 12.800 1.00 97.94 103 ASP A C 1
ATOM 778 O O . ASP A 1 103 ? -9.118 -5.953 13.161 1.00 97.94 103 ASP A O 1
ATOM 782 N N . ILE A 1 104 ? -7.481 -5.804 11.637 1.00 98.12 104 ILE A N 1
ATOM 783 C CA . ILE A 1 104 ? -8.179 -4.904 10.704 1.00 98.12 104 ILE A CA 1
ATOM 784 C C . ILE A 1 104 ? -8.196 -5.454 9.275 1.00 98.12 104 ILE A C 1
ATOM 786 O O . ILE A 1 104 ? -7.412 -6.327 8.896 1.00 98.12 104 ILE A O 1
ATOM 790 N N . HIS A 1 105 ? -9.032 -4.858 8.428 1.00 98.56 105 HIS A N 1
ATOM 791 C CA . HIS A 1 105 ? -9.010 -5.068 6.984 1.00 98.56 105 HIS A CA 1
ATOM 792 C C . HIS A 1 105 ? -8.303 -3.919 6.258 1.00 98.56 105 HIS A C 1
ATOM 794 O O . HIS A 1 105 ? -8.553 -2.748 6.536 1.00 98.56 105 HIS A O 1
ATOM 800 N N . VAL A 1 106 ? -7.468 -4.250 5.269 1.00 98.69 106 VAL A N 1
ATOM 801 C CA . VAL A 1 106 ? -6.779 -3.269 4.416 1.00 98.69 106 VAL A CA 1
ATOM 802 C C . VAL A 1 106 ? -7.158 -3.497 2.954 1.00 98.69 106 VAL A C 1
ATOM 804 O O . VAL A 1 106 ? -7.016 -4.603 2.434 1.00 98.69 106 VAL A O 1
ATOM 807 N N . VAL A 1 107 ? -7.614 -2.440 2.285 1.00 98.56 107 VAL A N 1
ATOM 808 C CA . VAL A 1 107 ? -7.814 -2.373 0.833 1.00 98.56 107 VAL A CA 1
ATOM 809 C C . VAL A 1 107 ? -6.720 -1.483 0.265 1.00 98.56 107 VAL A C 1
ATOM 811 O O . VAL A 1 107 ? -6.619 -0.320 0.645 1.00 98.56 107 VAL A O 1
ATOM 814 N N . ALA A 1 108 ? -5.895 -2.009 -0.634 1.00 97.25 108 ALA A N 1
ATOM 815 C CA . ALA A 1 108 ? -4.778 -1.266 -1.204 1.00 97.25 108 ALA A CA 1
ATOM 816 C C . ALA A 1 108 ? -4.639 -1.548 -2.700 1.00 97.25 108 ALA A C 1
ATOM 818 O O . ALA A 1 108 ? -4.709 -2.703 -3.116 1.00 97.25 108 ALA A O 1
ATOM 819 N N . GLY A 1 109 ? -4.430 -0.495 -3.496 1.00 95.31 109 GLY A N 1
ATOM 820 C CA . GLY A 1 109 ? -4.119 -0.640 -4.916 1.00 95.31 109 GLY A CA 1
ATOM 821 C C . GLY A 1 109 ? -2.687 -1.132 -5.119 1.00 95.31 109 GLY A C 1
ATOM 822 O O . GLY A 1 109 ? -1.763 -0.651 -4.454 1.00 95.31 109 GLY A O 1
ATOM 823 N N . LEU A 1 110 ? -2.496 -2.055 -6.058 1.00 96.56 110 LEU A N 1
ATOM 824 C CA . LEU A 1 110 ? -1.207 -2.669 -6.365 1.00 96.56 110 LEU A CA 1
ATOM 825 C C . LEU A 1 110 ? -0.953 -2.594 -7.869 1.00 96.56 110 LEU A C 1
ATOM 827 O O . LEU A 1 110 ? -1.822 -2.941 -8.661 1.00 96.56 110 LEU A O 1
ATOM 831 N N . CYS A 1 111 ? 0.262 -2.223 -8.270 1.00 96.06 111 CYS A N 1
ATOM 832 C CA . CYS A 1 111 ? 0.728 -2.533 -9.618 1.00 96.06 111 CYS A CA 1
ATOM 833 C C . CYS A 1 111 ? 0.963 -4.043 -9.701 1.00 96.06 111 CYS A C 1
ATOM 835 O O . CYS A 1 111 ? 2.034 -4.529 -9.341 1.00 96.06 111 CYS A O 1
ATOM 837 N N . GLU A 1 112 ? -0.064 -4.801 -10.078 1.00 96.50 112 GLU A N 1
ATOM 838 C CA . GLU A 1 112 ? -0.035 -6.256 -9.990 1.00 96.50 112 GLU A CA 1
ATOM 839 C C . GLU A 1 112 ? 0.640 -6.867 -11.218 1.00 96.50 112 GLU A C 1
ATOM 841 O O . GLU A 1 112 ? 0.283 -6.578 -12.363 1.00 96.50 112 GLU A O 1
ATOM 846 N N . LYS A 1 113 ? 1.578 -7.789 -10.984 1.00 96.25 113 LYS A N 1
ATOM 847 C CA . LYS A 1 113 ? 2.145 -8.660 -12.013 1.00 96.25 113 LYS A CA 1
ATOM 848 C C . LYS A 1 113 ? 1.568 -10.069 -11.893 1.00 96.25 113 LYS A C 1
ATOM 850 O O . LYS A 1 113 ? 1.977 -10.838 -11.030 1.00 96.25 113 LYS A O 1
ATOM 855 N N . VAL A 1 114 ? 0.716 -10.467 -12.837 1.00 95.00 114 VAL A N 1
ATOM 856 C CA . VAL A 1 114 ? 0.267 -11.870 -12.954 1.00 95.00 114 VAL A CA 1
ATOM 857 C C . VAL A 1 114 ? 1.265 -12.682 -13.781 1.00 95.00 114 VAL A C 1
ATOM 859 O O . VAL A 1 114 ? 1.574 -13.828 -13.459 1.00 95.00 114 VAL A O 1
ATOM 862 N N . SER A 1 115 ? 1.81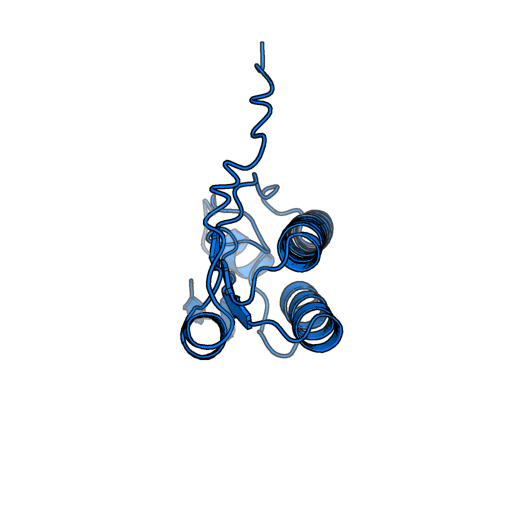3 -12.079 -14.842 1.00 92.38 115 SER A N 1
ATOM 863 C CA . SER A 1 115 ? 2.851 -12.684 -15.684 1.00 92.38 115 SER A CA 1
ATOM 864 C C . SER A 1 115 ? 3.732 -11.626 -16.353 1.00 92.38 115 SER A C 1
ATOM 866 O O . SER A 1 115 ? 3.448 -10.429 -16.312 1.00 92.38 115 SER A O 1
ATOM 868 N N . ASP A 1 116 ? 4.772 -12.064 -17.064 1.00 85.75 116 ASP A N 1
ATOM 869 C CA . ASP A 1 116 ? 5.613 -11.193 -17.893 1.00 85.75 116 ASP A CA 1
ATOM 870 C C . ASP A 1 116 ? 4.873 -10.502 -19.044 1.00 85.75 116 ASP A C 1
ATOM 872 O O . ASP A 1 116 ? 5.486 -9.709 -19.738 1.00 85.75 116 ASP A O 1
ATOM 876 N N . ASN A 1 117 ? 3.579 -10.736 -19.276 1.00 88.12 117 ASN A N 1
ATOM 877 C CA . ASN A 1 117 ? 2.790 -10.002 -20.276 1.00 88.12 117 ASN A CA 1
ATOM 878 C C . ASN A 1 117 ? 1.421 -9.536 -19.768 1.00 88.12 117 ASN A C 1
ATOM 880 O O . ASN A 1 117 ? 0.674 -8.939 -20.535 1.00 88.12 117 ASN A O 1
ATOM 884 N N . ALA A 1 118 ? 1.109 -9.761 -18.490 1.00 93.12 118 ALA A N 1
ATOM 885 C CA . ALA A 1 118 ? -0.171 -9.391 -17.897 1.00 93.12 118 ALA A CA 1
ATOM 886 C C . ALA A 1 118 ? 0.062 -8.622 -16.594 1.00 93.12 118 ALA A C 1
ATOM 888 O O . ALA A 1 118 ? 0.545 -9.198 -15.614 1.00 93.12 118 ALA A O 1
ATOM 889 N N . LEU A 1 119 ? -0.260 -7.328 -16.635 1.00 94.12 119 LEU A N 1
ATOM 890 C CA . LEU A 1 119 ? -0.193 -6.399 -15.512 1.00 94.12 119 LEU A CA 1
ATOM 891 C C . LEU A 1 119 ? -1.593 -5.831 -15.254 1.00 94.12 119 LEU A C 1
ATOM 893 O O . LEU A 1 119 ? -2.323 -5.594 -16.220 1.00 94.12 119 LEU A O 1
ATOM 897 N N . TYR A 1 120 ? -1.941 -5.602 -13.990 1.00 93.69 120 TYR A N 1
ATOM 898 C CA . TYR A 1 120 ? -3.253 -5.104 -13.571 1.00 93.69 120 TYR A CA 1
ATOM 899 C C . TYR A 1 120 ? -3.135 -3.972 -12.547 1.00 93.69 120 TYR A C 1
ATOM 901 O O . TYR A 1 120 ? -2.055 -3.694 -12.018 1.00 93.69 120 TYR A O 1
ATOM 909 N N . ASN A 1 121 ? -4.273 -3.316 -12.334 1.00 90.56 121 ASN A N 1
ATOM 910 C CA . ASN A 1 121 ? -4.553 -2.366 -11.268 1.00 90.56 121 ASN A CA 1
ATOM 911 C C . ASN A 1 121 ? -5.728 -2.898 -10.458 1.00 90.56 121 ASN A C 1
ATOM 913 O O . ASN A 1 121 ? -6.724 -3.266 -11.130 1.00 90.56 121 ASN A O 1
#

Nearest PDB structures (foldseek):
  6ypa-assembly2_C  TM=9.380E-01  e=3.302E-07  Pyrococcus horikoshii
  1j31-assembly2_D  TM=9.362E-01  e=8.964E-07  Pyrococcus horikoshii OT3
  3iw3-assembly1_B  TM=9.319E-01  e=4.145E-06  Pyrococcus abyssi GE5
  6i00-assembly1_J  TM=8.068E-01  e=4.382E-04  Arabidopsis thaliana
  4f4h-assembly1_B  TM=7.216E-01  e=4.505E-03  Burkholderia thailandensis E264